Protein AF-A0AA41D7G6-F1 (afdb_monomer_lite)

pLDDT: mean 81.62, std 11.94, range [38.53, 93.62]

Organism: NCBI:txid2725562

Secondary structure (DSSP, 8-state):
--TT-EEEETTT--EEEEEEEEEEEETTEEEEEEEEEETTEEEEEEEEEGGGEEESEEEEEEEEE-TTSEEEEEEEEEETTTTEEEEEEEEEEES-TTS-GGGSHHHHHHHHHHHHHHHHHHHHHSS------TT-

Radius of gyration: 20.08 Å; chains: 1; bounding box: 45×36×48 Å

Foldseek 3Di:
DDFQFWKAQQVPRFIWTFNDWDWDDDPNDTWIKTFTQTPVHNVDGDIDTPVRIDGQKDKDKDWDQDPQRKIWIKIWIARNPVRAIEIDTDDIDGPDPVADRCRDPNNVVVVVVVVVVQVVSCVVPVDRHDYPPVHD

Structure (mmCIF, N/CA/C/O backbone):
data_AF-A0AA41D7G6-F1
#
_entry.id   AF-A0AA41D7G6-F1
#
loop_
_atom_site.group_PDB
_atom_site.id
_atom_site.type_symbol
_atom_site.label_atom_id
_atom_site.label_alt_id
_atom_site.label_comp_id
_atom_site.label_asym_id
_atom_site.label_entity_id
_atom_site.label_seq_id
_atom_site.pdbx_PDB_ins_code
_atom_site.Cartn_x
_atom_site.Cartn_y
_atom_site.Cartn_z
_atom_site.occupancy
_atom_site.B_iso_or_equiv
_atom_site.auth_seq_id
_atom_site.auth_comp_id
_atom_site.auth_asym_id
_atom_site.auth_atom_id
_atom_site.pdbx_PDB_model_num
ATOM 1 N N . MET A 1 1 ? -0.830 -5.233 12.787 1.00 79.75 1 MET A N 1
ATOM 2 C CA . MET A 1 1 ? -1.203 -3.801 12.765 1.00 79.75 1 MET A CA 1
ATOM 3 C C . MET A 1 1 ? -0.690 -3.087 14.014 1.00 79.75 1 MET A C 1
ATOM 5 O O . MET A 1 1 ? -0.561 -3.725 15.062 1.00 79.75 1 MET A O 1
ATOM 9 N N . LYS A 1 2 ? -0.324 -1.804 13.905 1.00 86.56 2 LYS A N 1
ATOM 10 C CA . LYS A 1 2 ? 0.250 -1.005 15.004 1.00 86.56 2 LYS A CA 1
ATOM 11 C C . LYS A 1 2 ? -0.789 -0.005 15.530 1.00 86.56 2 LYS A C 1
ATOM 13 O O . LYS A 1 2 ? -1.771 0.293 14.859 1.00 86.56 2 LYS A O 1
ATOM 18 N N . LYS A 1 3 ? -0.581 0.497 16.750 1.00 89.25 3 LYS A N 1
ATOM 19 C CA . LYS A 1 3 ? -1.361 1.626 17.274 1.00 89.25 3 LYS A CA 1
ATOM 20 C C . LYS A 1 3 ? -1.118 2.849 16.385 1.00 89.25 3 LYS A C 1
ATOM 22 O O . LYS A 1 3 ? 0.019 3.083 15.988 1.00 89.25 3 LYS A O 1
ATOM 27 N N . GLY A 1 4 ? -2.173 3.595 16.078 1.00 88.44 4 GLY A N 1
ATOM 28 C CA . GLY A 1 4 ? -2.144 4.738 15.166 1.00 88.44 4 GLY A CA 1
ATOM 29 C C . GLY A 1 4 ? -2.340 4.383 13.689 1.00 88.44 4 GLY A C 1
ATOM 30 O O . GLY A 1 4 ? -2.533 5.288 12.887 1.00 88.44 4 GLY A O 1
ATOM 31 N N . THR A 1 5 ? -2.339 3.098 13.315 1.00 90.31 5 THR A N 1
ATOM 32 C CA . THR A 1 5 ? -2.627 2.681 11.934 1.00 90.31 5 THR A CA 1
ATOM 33 C C . THR A 1 5 ? -4.093 2.957 11.585 1.00 90.31 5 THR A C 1
ATOM 35 O O . THR A 1 5 ? -4.990 2.621 12.370 1.00 90.31 5 THR A O 1
ATOM 38 N N . ARG A 1 6 ? -4.317 3.553 10.407 1.00 91.94 6 ARG A N 1
ATOM 39 C CA . ARG A 1 6 ? -5.635 3.687 9.777 1.00 91.94 6 ARG A CA 1
ATOM 40 C C . ARG A 1 6 ? -6.076 2.331 9.250 1.00 91.94 6 ARG A C 1
ATOM 42 O O . ARG A 1 6 ? -5.307 1.621 8.613 1.00 91.94 6 ARG A O 1
ATOM 49 N N . VAL A 1 7 ? -7.299 1.945 9.572 1.00 91.69 7 VAL A N 1
ATOM 50 C CA . VAL A 1 7 ? -7.841 0.641 9.208 1.00 91.69 7 VAL A CA 1
ATOM 51 C C . VAL A 1 7 ? -9.265 0.769 8.728 1.00 91.69 7 VAL A C 1
ATOM 53 O O . VAL A 1 7 ? -10.025 1.627 9.176 1.00 91.69 7 VAL A O 1
ATOM 56 N N . ARG A 1 8 ? -9.628 -0.149 7.846 1.00 91.75 8 ARG A N 1
ATOM 57 C CA . ARG A 1 8 ? -10.978 -0.337 7.354 1.00 91.75 8 ARG A CA 1
ATOM 58 C C . ARG A 1 8 ? -11.552 -1.625 7.922 1.00 91.75 8 ARG A C 1
ATOM 60 O O . ARG A 1 8 ? -10.925 -2.682 7.861 1.00 91.75 8 ARG A O 1
ATOM 67 N N . VAL A 1 9 ? -12.758 -1.534 8.464 1.00 91.06 9 VAL A N 1
ATOM 68 C CA . VAL A 1 9 ? -13.534 -2.686 8.919 1.00 91.06 9 VAL A CA 1
ATOM 69 C C . VAL A 1 9 ? -14.129 -3.370 7.695 1.00 91.06 9 VAL A C 1
ATOM 71 O O . VAL A 1 9 ? -14.943 -2.776 6.993 1.00 91.06 9 VAL A O 1
ATOM 74 N N . LEU A 1 10 ? -13.764 -4.628 7.442 1.00 89.38 10 LEU A N 1
ATOM 75 C CA . LEU A 1 10 ? -14.181 -5.352 6.233 1.00 89.38 10 LEU A CA 1
ATOM 76 C C . LEU A 1 10 ? -15.705 -5.477 6.111 1.00 89.38 10 LEU A C 1
ATOM 78 O O . LEU A 1 10 ? -16.262 -5.325 5.030 1.00 89.38 10 LEU A O 1
ATOM 82 N N . ARG A 1 11 ? -16.388 -5.728 7.233 1.00 88.56 11 ARG A N 1
ATOM 83 C CA . ARG A 1 11 ? -17.837 -5.972 7.254 1.00 88.56 11 ARG A CA 1
ATOM 84 C C . ARG A 1 11 ? -18.668 -4.720 6.965 1.00 88.56 11 ARG A C 1
ATOM 86 O O . ARG A 1 11 ? -19.719 -4.828 6.346 1.00 88.56 11 ARG A O 1
ATOM 93 N N . THR A 1 12 ? -18.248 -3.561 7.471 1.00 88.38 12 THR A N 1
ATOM 94 C CA . THR A 1 12 ? -19.035 -2.314 7.400 1.00 88.38 12 THR A CA 1
ATOM 95 C C . THR A 1 12 ? -18.443 -1.288 6.440 1.00 88.38 12 THR A C 1
ATOM 97 O O . THR A 1 12 ? -19.074 -0.268 6.176 1.00 88.38 12 THR A O 1
ATOM 100 N N . ASN A 1 13 ? -17.243 -1.549 5.912 1.00 86.56 13 ASN A N 1
ATOM 101 C CA . ASN A 1 13 ? -16.441 -0.618 5.119 1.00 86.56 13 ASN A CA 1
ATOM 102 C C . ASN A 1 13 ? -16.132 0.709 5.847 1.00 86.56 13 ASN A C 1
ATOM 104 O O . ASN A 1 13 ? -15.732 1.692 5.226 1.00 86.56 13 ASN A O 1
ATOM 108 N N . GLU A 1 14 ? -16.328 0.758 7.166 1.00 89.50 14 GLU A N 1
ATOM 109 C CA . GLU A 1 14 ? -16.050 1.940 7.974 1.00 89.50 14 GLU A CA 1
ATOM 110 C C . GLU A 1 14 ? -14.560 2.069 8.238 1.00 89.50 14 GLU A C 1
ATOM 112 O O . GLU A 1 14 ? -13.848 1.074 8.387 1.00 89.50 14 GLU A O 1
ATOM 117 N N . ILE A 1 15 ? -14.102 3.313 8.319 1.00 91.56 15 ILE A N 1
ATOM 118 C CA . ILE A 1 15 ? -12.702 3.631 8.545 1.00 91.56 15 ILE A CA 1
ATOM 119 C C . ILE A 1 15 ? -12.539 4.128 9.978 1.00 91.56 15 ILE A C 1
ATOM 121 O O . ILE A 1 15 ? -13.422 4.770 10.559 1.00 91.56 15 ILE A O 1
ATOM 125 N N . GLY A 1 16 ? -11.416 3.763 10.574 1.00 91.81 16 GLY A N 1
ATOM 126 C CA . GLY A 1 16 ? -11.041 4.202 11.898 1.00 91.81 16 GLY A CA 1
ATOM 127 C C . GLY A 1 16 ? -9.552 4.063 12.136 1.00 91.81 16 GLY A C 1
ATOM 128 O O . GLY A 1 16 ? -8.776 3.675 11.265 1.00 91.81 16 GLY A O 1
ATOM 129 N N . THR A 1 17 ? -9.152 4.371 13.359 1.00 93.19 17 THR A N 1
ATOM 130 C CA . THR A 1 17 ? -7.751 4.327 13.776 1.00 93.19 17 THR A CA 1
ATOM 131 C C . THR A 1 17 ? -7.597 3.370 14.946 1.00 93.19 17 THR A C 1
ATOM 133 O O . THR A 1 17 ? -8.367 3.422 15.912 1.00 93.19 17 THR A O 1
ATOM 136 N N . ILE A 1 18 ? -6.586 2.500 14.893 1.00 93.06 18 ILE A N 1
ATOM 137 C CA . ILE A 1 18 ? -6.285 1.597 16.008 1.00 93.06 18 ILE A CA 1
ATOM 138 C C . ILE A 1 18 ? -5.788 2.420 17.195 1.00 93.06 18 ILE A C 1
ATOM 140 O O . ILE A 1 18 ? -4.692 2.982 17.174 1.00 93.06 18 ILE A O 1
ATOM 144 N N . ALA A 1 19 ? -6.578 2.453 18.262 1.00 92.38 19 ALA A N 1
ATOM 145 C CA . ALA A 1 19 ? -6.226 3.116 19.508 1.00 92.38 19 ALA A CA 1
ATOM 146 C C . ALA A 1 19 ? -5.422 2.205 20.440 1.00 92.38 19 ALA A C 1
ATOM 148 O O . ALA A 1 19 ? -4.580 2.696 21.194 1.00 92.38 19 ALA A O 1
ATOM 149 N N . ASP A 1 20 ? -5.689 0.898 20.412 1.00 91.81 20 ASP A N 1
ATOM 150 C CA . ASP A 1 20 ? -4.994 -0.081 21.246 1.00 91.81 20 ASP A CA 1
ATOM 151 C C . ASP A 1 20 ? -5.090 -1.505 20.678 1.00 91.81 20 ASP A C 1
ATOM 153 O O . ASP A 1 20 ? -5.920 -1.778 19.807 1.00 91.81 20 ASP A O 1
ATOM 157 N N . LYS A 1 21 ? -4.257 -2.422 21.178 1.00 91.75 21 LYS A N 1
ATOM 158 C CA . LYS A 1 21 ? -4.337 -3.852 20.862 1.00 91.75 21 LYS A CA 1
ATOM 159 C C . LYS A 1 21 ? -4.122 -4.710 22.105 1.00 91.75 21 LYS A C 1
ATOM 161 O O . LYS A 1 21 ? -3.256 -4.424 22.923 1.00 91.75 21 LYS A O 1
ATOM 166 N N . GLN A 1 22 ? -4.861 -5.805 22.197 1.00 90.50 22 GLN A N 1
ATO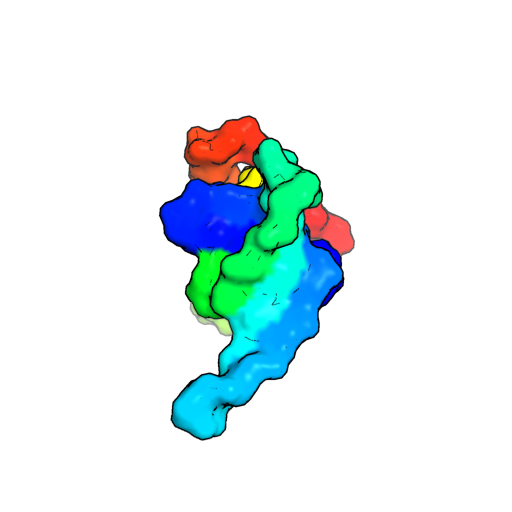M 167 C CA . GLN A 1 22 ? -4.722 -6.807 23.244 1.00 90.50 22 GLN A CA 1
ATOM 168 C C . GLN A 1 22 ? -4.547 -8.192 22.630 1.00 90.50 22 GLN A C 1
ATOM 170 O O . GLN A 1 22 ? -5.115 -8.507 21.582 1.00 90.50 22 GLN A O 1
ATOM 175 N N . PHE A 1 23 ? -3.746 -9.018 23.295 1.00 88.88 23 PHE A N 1
ATOM 176 C CA . PHE A 1 23 ? -3.594 -10.426 22.956 1.00 88.88 23 PHE A CA 1
ATOM 177 C C . PHE A 1 23 ? -4.504 -11.239 23.860 1.00 88.88 23 PHE A C 1
ATOM 179 O O . PHE A 1 23 ? -4.437 -11.118 25.081 1.00 88.88 23 PHE A O 1
ATOM 186 N N . ILE A 1 24 ? -5.342 -12.074 23.260 1.00 85.62 24 ILE A N 1
ATOM 187 C CA . ILE A 1 24 ? -6.259 -12.943 23.988 1.00 85.62 24 ILE A CA 1
ATOM 188 C C . ILE A 1 24 ? -5.941 -14.375 23.591 1.00 85.62 24 ILE A C 1
ATOM 190 O O . ILE A 1 24 ? -5.873 -14.697 22.406 1.00 85.62 24 ILE A O 1
ATOM 194 N N . ARG A 1 25 ? -5.757 -15.251 24.579 1.00 83.56 25 ARG A N 1
ATOM 195 C CA . ARG A 1 25 ? -5.687 -16.693 24.339 1.00 83.56 25 ARG A CA 1
ATOM 196 C C . ARG A 1 25 ? -7.094 -17.268 24.396 1.00 83.56 25 ARG A C 1
ATOM 198 O O . ARG A 1 25 ? -7.754 -17.168 25.426 1.00 83.56 25 ARG A O 1
ATOM 205 N N . LYS A 1 26 ? -7.555 -17.870 23.301 1.00 78.75 26 LYS A N 1
ATOM 206 C CA . LYS A 1 26 ? -8.852 -18.555 23.232 1.00 78.75 26 LYS A CA 1
ATOM 207 C C . LYS A 1 26 ? -8.667 -19.882 22.504 1.00 78.75 26 LYS A C 1
ATOM 209 O O . LYS A 1 26 ? -8.265 -19.888 21.349 1.00 78.75 26 LYS A O 1
ATOM 214 N N . GLY A 1 27 ? -8.953 -20.993 23.185 1.00 76.00 27 GLY A N 1
ATOM 215 C CA . GLY A 1 27 ? -8.841 -22.336 22.600 1.00 76.00 27 GLY A CA 1
ATOM 216 C C . GLY A 1 27 ? -7.408 -22.761 22.257 1.00 76.00 27 GLY A C 1
ATOM 217 O O . GLY A 1 27 ? -7.205 -23.441 21.265 1.00 76.00 27 GLY A O 1
ATOM 218 N N . GLY A 1 28 ? -6.408 -22.317 23.026 1.00 84.94 28 GLY A N 1
ATOM 219 C CA . GLY A 1 28 ? -4.989 -22.604 22.756 1.00 84.94 28 GLY A CA 1
ATOM 220 C C . GLY A 1 28 ? -4.340 -21.680 21.718 1.00 84.94 28 GLY A C 1
ATOM 221 O O . GLY A 1 28 ? -3.120 -21.536 21.714 1.00 84.94 28 GLY A O 1
ATOM 222 N N . GLU A 1 29 ? -5.133 -20.967 20.918 1.00 83.69 29 GLU A N 1
ATOM 223 C CA . GLU A 1 29 ? -4.642 -19.989 19.949 1.00 83.69 29 GLU A CA 1
ATOM 224 C C . GLU A 1 29 ? -4.582 -18.577 20.538 1.00 83.69 29 GLU A C 1
ATOM 226 O O . GLU A 1 29 ? -5.464 -18.136 21.283 1.00 83.69 29 GLU A O 1
ATOM 231 N N . THR A 1 30 ? -3.531 -17.838 20.181 1.00 85.50 30 THR A N 1
ATOM 232 C CA . THR A 1 30 ? -3.408 -16.416 20.519 1.00 85.50 30 THR A CA 1
ATOM 233 C C . THR A 1 30 ? -4.029 -15.587 19.401 1.00 85.50 30 THR A C 1
ATOM 235 O O . THR A 1 30 ? -3.516 -15.570 18.285 1.00 85.50 30 THR A O 1
ATOM 238 N N . LYS A 1 31 ? -5.115 -14.874 19.703 1.00 86.75 31 LYS A N 1
ATOM 239 C CA . LYS A 1 31 ? -5.768 -13.932 18.787 1.00 86.75 31 LYS A CA 1
ATOM 240 C C . LYS A 1 31 ? -5.442 -12.492 19.166 1.00 86.75 31 LYS A C 1
ATOM 242 O O . LYS A 1 31 ? -5.226 -12.171 20.335 1.00 86.75 31 LYS A O 1
ATOM 247 N N . ILE A 1 32 ? -5.417 -11.624 18.158 1.00 89.44 32 ILE A N 1
ATOM 248 C CA . ILE A 1 32 ? -5.187 -10.188 18.327 1.00 89.44 32 ILE A CA 1
ATOM 249 C C . ILE A 1 32 ? -6.534 -9.476 18.254 1.00 89.44 32 ILE A C 1
ATOM 251 O O . ILE A 1 32 ? -7.261 -9.607 17.267 1.00 89.44 32 ILE A O 1
ATOM 255 N N . TYR A 1 33 ? -6.841 -8.721 19.303 1.00 91.25 33 TYR A N 1
ATOM 256 C CA . TYR A 1 33 ? -8.013 -7.865 19.400 1.00 91.25 33 TYR A CA 1
ATOM 257 C C . TYR A 1 33 ? -7.576 -6.408 19.329 1.00 91.25 33 TYR A C 1
ATOM 259 O O . TYR A 1 33 ? -6.700 -5.977 20.078 1.00 91.25 33 TYR A O 1
ATOM 267 N N . CYS A 1 34 ? -8.156 -5.649 18.410 1.00 91.75 34 CYS A N 1
ATOM 268 C CA . CYS A 1 34 ? -7.812 -4.259 18.167 1.00 91.75 34 CYS A CA 1
ATOM 269 C C . CYS A 1 34 ? -8.976 -3.365 18.580 1.00 91.75 34 CYS A C 1
ATOM 271 O O . CYS A 1 34 ? -10.100 -3.540 18.109 1.00 91.75 34 CYS A O 1
ATOM 273 N N . ARG A 1 35 ? -8.692 -2.374 19.428 1.00 92.94 35 ARG A N 1
ATOM 274 C CA . ARG A 1 35 ? -9.626 -1.287 19.709 1.00 92.94 35 ARG A CA 1
ATOM 275 C C . ARG A 1 35 ? -9.504 -0.255 18.604 1.00 92.94 35 ARG A C 1
ATOM 277 O O . ARG A 1 35 ? -8.446 0.360 18.453 1.00 92.94 35 ARG A O 1
ATOM 284 N N . VAL A 1 36 ? -10.581 -0.055 17.860 1.00 92.25 36 VAL A N 1
ATOM 285 C CA . VAL A 1 36 ? -10.649 0.877 16.737 1.00 92.25 36 VAL A CA 1
ATOM 286 C C . VAL A 1 36 ? -11.587 2.018 17.102 1.00 92.25 36 VAL A C 1
ATOM 288 O O . VAL A 1 36 ? -12.737 1.798 17.477 1.00 92.25 36 VAL A O 1
ATOM 291 N N . LYS A 1 37 ? -11.092 3.249 16.972 1.00 93.62 37 LYS A N 1
ATOM 292 C CA . LYS A 1 37 ? -11.926 4.451 17.014 1.00 93.62 37 LYS A CA 1
ATOM 293 C C . LYS A 1 37 ? -12.409 4.730 15.601 1.00 93.62 37 LYS A C 1
ATOM 295 O O . LYS A 1 37 ? -11.596 5.101 14.758 1.00 93.62 37 LYS A O 1
ATOM 300 N N . LEU A 1 38 ? -13.691 4.491 15.345 1.00 92.50 38 LEU A N 1
ATOM 301 C CA . LEU A 1 38 ? -14.311 4.742 14.045 1.00 92.50 38 LEU A CA 1
ATOM 302 C C . LEU A 1 38 ? -14.526 6.241 13.846 1.00 92.50 38 LEU A C 1
ATOM 304 O O . LEU A 1 38 ? -14.941 6.928 14.778 1.00 92.50 38 LEU A O 1
ATOM 308 N N . ASP A 1 39 ? -14.321 6.738 12.629 1.00 90.19 39 ASP A N 1
ATOM 309 C CA . ASP A 1 39 ? -14.429 8.177 12.349 1.00 90.19 39 ASP A CA 1
ATOM 310 C C . ASP A 1 39 ? -15.857 8.696 12.522 1.00 90.19 39 ASP A C 1
ATOM 312 O O . ASP A 1 39 ? -16.074 9.792 13.033 1.00 90.19 39 ASP A O 1
ATOM 316 N N . LYS A 1 40 ? -16.847 7.879 12.139 1.00 88.31 40 LYS A N 1
ATOM 317 C CA . LYS A 1 40 ? -18.269 8.219 12.274 1.00 88.31 40 LYS A CA 1
ATOM 318 C C . LYS A 1 40 ? -18.727 8.290 13.728 1.00 88.31 40 LYS A C 1
ATOM 320 O O . LYS A 1 40 ? -19.662 9.024 14.029 1.00 88.31 40 LYS A O 1
ATOM 325 N N . ASN A 1 41 ? -18.105 7.519 14.621 1.00 86.56 41 ASN A N 1
ATOM 326 C CA . ASN A 1 41 ? -18.479 7.501 16.030 1.00 86.56 41 ASN A CA 1
ATOM 327 C C . ASN A 1 41 ? -17.251 7.323 16.941 1.00 86.56 41 ASN A C 1
ATOM 329 O O . ASN A 1 41 ? -17.049 6.263 17.536 1.00 86.56 41 ASN A O 1
ATOM 333 N N . PRO A 1 42 ? -16.420 8.370 17.086 1.00 82.56 42 PRO A N 1
ATOM 334 C CA . PRO A 1 42 ? -15.120 8.267 17.749 1.00 82.56 42 PRO A CA 1
ATOM 335 C C . PRO A 1 42 ? -15.225 8.096 19.269 1.00 82.56 42 PRO A C 1
ATOM 337 O O . PRO A 1 42 ? -14.233 7.773 19.924 1.00 82.56 42 PRO A O 1
ATOM 340 N N . LYS A 1 43 ? -16.417 8.331 19.836 1.00 81.38 43 LYS A N 1
ATOM 341 C CA . LYS A 1 43 ? -16.720 8.143 21.261 1.00 81.38 43 LYS A CA 1
ATOM 342 C C . LYS A 1 43 ? -17.029 6.683 21.608 1.00 81.38 43 LYS A C 1
ATOM 344 O O . LYS A 1 43 ? -17.018 6.336 22.784 1.00 81.38 43 LYS A O 1
ATOM 349 N N . GLN A 1 44 ? -17.316 5.846 20.611 1.00 80.50 44 GLN A N 1
ATOM 350 C CA . GLN A 1 44 ? -17.642 4.443 20.818 1.00 80.50 44 GLN A CA 1
ATOM 351 C C . GLN A 1 44 ? -16.377 3.588 20.727 1.00 80.50 44 GLN A C 1
ATOM 353 O O . 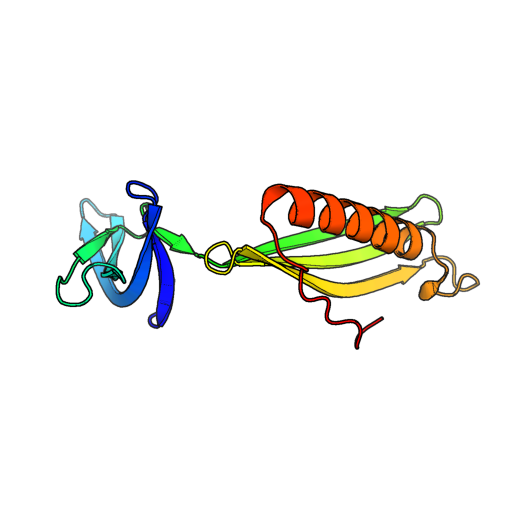GLN A 1 44 ? -15.776 3.440 19.662 1.00 80.50 44 GLN A O 1
ATOM 358 N N . ASP A 1 45 ? -15.996 2.987 21.851 1.00 76.50 45 ASP A N 1
ATOM 359 C CA . ASP A 1 45 ? -14.909 2.015 21.891 1.00 76.50 45 ASP A CA 1
ATOM 360 C C . ASP A 1 45 ? -15.370 0.712 21.229 1.00 76.50 45 ASP A C 1
ATOM 362 O O . ASP A 1 45 ? -16.072 -0.104 21.828 1.00 76.50 45 ASP A O 1
ATOM 366 N N . THR A 1 46 ? -14.977 0.524 19.969 1.00 88.56 46 THR A N 1
ATOM 367 C CA . THR A 1 46 ? -15.346 -0.662 19.193 1.00 88.56 46 THR A CA 1
ATOM 368 C C . THR A 1 46 ? -14.149 -1.591 19.067 1.00 88.56 46 THR A C 1
ATOM 370 O O . THR A 1 46 ? -13.048 -1.171 18.705 1.00 88.56 46 THR A O 1
ATOM 373 N N . TRP A 1 47 ? -14.358 -2.865 19.384 1.00 92.19 47 TRP A N 1
ATOM 374 C CA . TRP A 1 47 ? -13.317 -3.882 19.337 1.00 92.19 47 TRP A CA 1
ATOM 375 C C . TRP A 1 47 ? -13.552 -4.838 18.178 1.00 92.19 47 TRP A C 1
ATOM 377 O O . TRP A 1 47 ? -14.661 -5.332 17.984 1.00 92.19 47 TRP A O 1
ATOM 387 N N . TYR A 1 48 ? -12.485 -5.112 17.439 1.00 91.31 48 TYR A N 1
ATOM 388 C CA . TYR A 1 48 ? -12.497 -6.006 16.291 1.00 91.31 48 TYR A CA 1
ATOM 389 C C . TYR A 1 48 ? -11.377 -7.031 16.413 1.00 91.31 48 TYR A C 1
ATOM 391 O O . TYR A 1 48 ? -10.296 -6.736 16.934 1.00 91.31 48 TYR A O 1
ATOM 399 N N . PHE A 1 49 ? -11.615 -8.234 15.897 1.00 91.50 49 PHE A N 1
ATOM 400 C CA . PHE A 1 49 ? -10.514 -9.155 15.639 1.00 91.50 49 PHE A CA 1
ATOM 401 C C . PHE A 1 49 ? -9.648 -8.598 14.504 1.00 91.50 49 PHE A C 1
ATOM 403 O O . PHE A 1 49 ? -10.150 -7.945 13.589 1.00 91.50 49 PHE A O 1
ATOM 410 N N . ALA A 1 50 ? -8.338 -8.837 14.561 1.00 88.81 50 ALA A N 1
ATOM 411 C CA . ALA A 1 50 ? -7.415 -8.326 13.548 1.00 88.81 50 ALA A CA 1
ATOM 412 C C . ALA A 1 50 ? -7.711 -8.843 12.124 1.00 88.81 50 ALA A C 1
ATOM 414 O O . ALA A 1 50 ? -7.365 -8.167 11.165 1.00 88.81 50 ALA A O 1
ATOM 415 N N . ASP A 1 51 ? -8.364 -9.999 11.985 1.00 89.56 51 ASP A N 1
ATOM 416 C CA . ASP A 1 51 ? -8.809 -10.573 10.705 1.00 89.56 51 ASP A CA 1
ATOM 417 C C . ASP A 1 51 ? -10.023 -9.846 10.092 1.00 89.56 51 ASP A C 1
ATOM 419 O O . ASP A 1 51 ? -10.305 -10.000 8.907 1.00 89.56 51 ASP A O 1
ATOM 423 N N . GLN A 1 52 ? -10.726 -9.020 10.871 1.00 90.88 52 GLN A N 1
ATOM 424 C CA . GLN A 1 52 ? -11.841 -8.184 10.412 1.00 90.88 52 GLN A CA 1
ATOM 425 C C . GLN A 1 52 ? -11.386 -6.795 9.951 1.00 90.88 52 GLN A C 1
ATOM 427 O O . GLN A 1 52 ? -12.213 -5.986 9.516 1.00 90.88 52 GLN A O 1
ATOM 432 N N . LEU A 1 53 ? -10.093 -6.504 10.076 1.00 91.44 53 LEU A N 1
ATOM 433 C CA . LEU A 1 53 ? -9.497 -5.216 9.772 1.00 91.44 53 LEU A CA 1
ATOM 434 C C . LEU A 1 53 ? -8.509 -5.367 8.620 1.00 91.44 53 LEU A C 1
ATOM 436 O O . LEU A 1 53 ? -7.675 -6.270 8.615 1.00 91.44 53 LEU A O 1
ATOM 440 N N . ILE A 1 54 ? -8.549 -4.426 7.686 1.00 91.00 54 ILE A N 1
ATOM 441 C CA . ILE A 1 54 ? -7.520 -4.266 6.658 1.00 91.00 54 ILE A CA 1
ATOM 442 C C . ILE A 1 54 ? -6.884 -2.883 6.781 1.00 91.00 54 ILE A C 1
ATOM 444 O O . ILE A 1 54 ? -7.530 -1.936 7.230 1.00 91.00 54 ILE A O 1
ATOM 448 N N . ASP A 1 55 ? -5.599 -2.777 6.450 1.00 90.50 55 ASP A N 1
ATOM 449 C CA . ASP A 1 55 ? -4.928 -1.480 6.365 1.00 90.50 55 ASP A CA 1
ATOM 450 C C . ASP A 1 55 ? -5.580 -0.655 5.246 1.00 90.50 55 ASP A C 1
ATOM 452 O O . ASP A 1 55 ? -6.010 -1.207 4.229 1.00 90.50 55 ASP A O 1
ATOM 456 N N . THR A 1 56 ? -5.697 0.657 5.435 1.00 88.19 56 THR A N 1
ATOM 457 C CA . THR A 1 56 ? -6.172 1.531 4.355 1.00 88.19 56 THR A CA 1
ATOM 458 C C . THR A 1 56 ? -5.106 1.718 3.285 1.00 88.19 56 THR A C 1
ATOM 460 O O . THR A 1 56 ? -5.452 2.027 2.145 1.00 88.19 56 THR A O 1
ATOM 463 N N . ILE A 1 57 ? -3.838 1.493 3.635 1.00 88.25 57 ILE A N 1
ATOM 464 C CA . ILE A 1 57 ? -2.704 1.533 2.722 1.00 88.25 57 ILE A CA 1
ATOM 465 C C . ILE A 1 57 ? -2.419 0.126 2.197 1.00 88.25 57 ILE A C 1
ATOM 467 O O . ILE A 1 57 ? -1.986 -0.762 2.933 1.00 88.25 57 ILE A O 1
ATOM 471 N N . VAL A 1 58 ? -2.609 -0.070 0.896 1.00 85.62 58 VAL A N 1
ATOM 472 C CA . VAL A 1 58 ? -2.240 -1.305 0.198 1.00 85.62 58 VAL A CA 1
ATOM 473 C C . VAL A 1 58 ? -0.942 -1.061 -0.558 1.00 85.62 58 VAL A C 1
ATOM 475 O O . VAL A 1 58 ? -0.883 -0.186 -1.417 1.00 85.62 58 VAL A O 1
ATOM 478 N N . LYS A 1 59 ? 0.102 -1.837 -0.252 1.00 88.75 59 LYS A N 1
ATOM 479 C CA . LYS A 1 59 ? 1.395 -1.781 -0.947 1.00 88.75 59 LYS A CA 1
ATOM 480 C C . LYS A 1 59 ? 1.586 -3.036 -1.795 1.00 88.75 59 LYS A C 1
ATOM 482 O O . LYS A 1 59 ? 1.437 -4.145 -1.287 1.00 88.75 59 LYS A O 1
ATOM 487 N N . ALA A 1 60 ? 1.969 -2.856 -3.052 1.00 86.88 60 ALA A N 1
ATOM 488 C CA . ALA A 1 60 ? 2.399 -3.920 -3.948 1.00 86.88 60 ALA A CA 1
ATOM 489 C C . ALA A 1 60 ? 3.787 -3.600 -4.508 1.00 86.88 60 ALA A C 1
ATOM 491 O O . ALA A 1 60 ? 4.088 -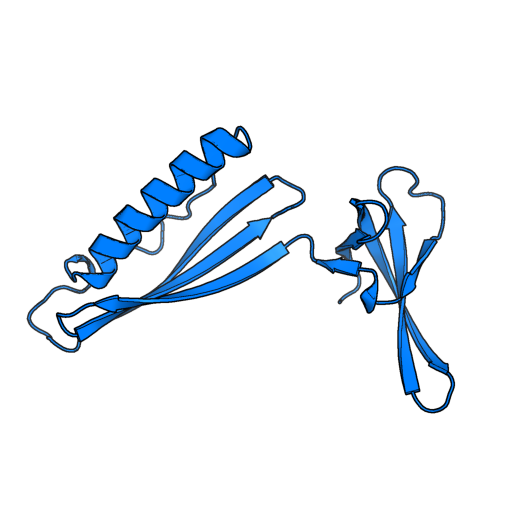2.448 -4.813 1.00 86.88 60 ALA A O 1
ATOM 492 N N . GLU A 1 61 ? 4.627 -4.617 -4.665 1.00 90.75 61 GLU A N 1
ATOM 493 C CA . GLU A 1 61 ? 5.884 -4.500 -5.403 1.00 90.75 61 GLU A CA 1
ATOM 494 C C . GLU A 1 61 ? 5.716 -5.181 -6.757 1.00 90.75 61 GLU A C 1
ATOM 496 O O . GLU A 1 61 ? 5.284 -6.331 -6.840 1.00 90.75 61 GLU A O 1
ATOM 501 N N . VAL A 1 62 ? 6.014 -4.442 -7.822 1.00 88.50 62 VAL A N 1
ATOM 502 C CA . VAL A 1 62 ? 5.834 -4.885 -9.203 1.00 88.50 62 VAL A CA 1
ATOM 503 C C . VAL A 1 62 ? 7.185 -4.856 -9.894 1.00 88.50 62 VAL A C 1
ATOM 505 O O . VAL A 1 62 ? 7.851 -3.821 -9.914 1.00 88.50 62 VAL A O 1
ATOM 508 N N . SER A 1 63 ? 7.574 -5.984 -10.486 1.00 90.94 63 SER A N 1
ATOM 509 C CA . SER A 1 63 ? 8.777 -6.101 -11.309 1.00 90.94 63 SER A CA 1
ATOM 510 C C . SER A 1 63 ? 8.395 -6.436 -12.745 1.00 90.94 63 SER A C 1
ATOM 512 O O . SER A 1 63 ? 7.709 -7.423 -12.998 1.00 90.94 63 SER A O 1
ATOM 514 N N . ILE A 1 64 ? 8.876 -5.629 -13.685 1.00 89.19 64 ILE A N 1
ATOM 515 C CA . ILE A 1 64 ? 8.713 -5.845 -15.122 1.00 89.19 64 ILE A CA 1
ATOM 516 C C . ILE A 1 64 ? 10.062 -6.278 -15.672 1.00 89.19 64 ILE A C 1
ATOM 518 O O . ILE A 1 64 ? 11.027 -5.516 -15.601 1.00 89.19 64 ILE A O 1
ATOM 522 N N . LYS A 1 65 ? 10.116 -7.491 -16.223 1.00 91.19 65 LYS A N 1
ATOM 523 C CA . LYS A 1 65 ? 11.272 -8.010 -16.952 1.00 91.19 65 LYS A CA 1
ATOM 524 C C . LYS A 1 65 ? 10.999 -7.909 -18.448 1.00 91.19 65 LYS A C 1
ATOM 526 O O . LYS A 1 65 ? 10.007 -8.453 -18.928 1.00 91.19 65 LYS A O 1
ATOM 531 N N . ALA A 1 66 ? 11.868 -7.211 -19.162 1.00 88.88 66 ALA A N 1
ATOM 532 C CA . ALA A 1 66 ? 11.779 -7.021 -20.599 1.00 88.88 66 ALA A CA 1
ATOM 533 C C . ALA A 1 66 ? 12.697 -7.996 -21.356 1.00 88.88 66 ALA A C 1
ATOM 535 O O . ALA A 1 66 ? 13.570 -8.652 -20.782 1.00 88.88 66 ALA A O 1
ATOM 536 N N . SER A 1 67 ? 12.461 -8.126 -22.662 1.00 89.06 67 SER A N 1
ATOM 537 C CA . SER A 1 67 ? 13.192 -9.048 -23.542 1.00 89.06 67 SER A CA 1
ATOM 538 C C . SER A 1 67 ? 14.632 -8.619 -23.831 1.00 89.06 67 SER A C 1
ATOM 540 O O . SER A 1 67 ? 15.430 -9.444 -24.255 1.00 89.06 67 SER A O 1
ATOM 542 N N . ASP A 1 68 ? 14.979 -7.354 -23.593 1.00 85.75 68 ASP A N 1
ATOM 543 C CA . ASP A 1 68 ? 16.350 -6.823 -23.643 1.00 85.75 68 ASP A CA 1
ATOM 544 C C . ASP A 1 68 ? 17.159 -7.146 -22.367 1.00 85.75 68 ASP A C 1
ATOM 546 O O . ASP A 1 68 ? 18.212 -6.555 -22.124 1.00 85.75 68 ASP A O 1
ATOM 550 N N . SER A 1 69 ? 16.656 -8.076 -21.547 1.00 86.50 69 SER A N 1
ATOM 551 C CA . SER A 1 69 ? 17.186 -8.446 -20.233 1.00 86.50 69 SER A CA 1
ATOM 552 C C . SER A 1 69 ? 17.203 -7.308 -19.210 1.00 86.50 69 SER A C 1
ATOM 554 O O . SER A 1 69 ? 17.854 -7.427 -18.168 1.00 86.50 69 SER A O 1
ATOM 556 N N . SER A 1 70 ? 16.476 -6.214 -19.444 1.00 89.56 70 SER A N 1
ATOM 557 C CA . SER A 1 70 ? 16.303 -5.188 -18.425 1.00 89.56 70 SER A CA 1
ATOM 558 C C . SER A 1 70 ? 15.162 -5.550 -17.470 1.00 89.56 70 SER A C 1
ATOM 560 O O . SER A 1 70 ? 14.185 -6.213 -17.825 1.00 89.56 70 SER A O 1
ATOM 562 N N . THR A 1 71 ? 15.293 -5.152 -16.208 1.00 91.44 71 THR A N 1
ATOM 563 C CA . THR A 1 71 ? 14.261 -5.325 -15.185 1.00 91.44 71 THR A CA 1
ATOM 564 C C . THR A 1 71 ? 14.066 -4.030 -14.424 1.00 91.44 71 THR A C 1
ATOM 566 O O . THR A 1 71 ? 15.022 -3.474 -13.889 1.00 91.44 71 THR A O 1
ATOM 569 N N . SER A 1 72 ? 12.820 -3.593 -14.292 1.00 89.62 72 SER A N 1
ATOM 570 C CA . SER A 1 72 ? 12.458 -2.417 -13.503 1.00 89.62 72 SER A CA 1
ATOM 571 C C . SER A 1 72 ? 11.475 -2.813 -12.407 1.00 89.62 72 SER A C 1
ATOM 573 O O . SER A 1 72 ? 10.533 -3.561 -12.651 1.00 89.62 72 SER A O 1
ATOM 575 N N . THR A 1 73 ? 11.736 -2.377 -11.175 1.00 89.56 73 THR A N 1
ATOM 576 C CA . THR A 1 73 ? 10.957 -2.710 -9.976 1.00 89.56 73 THR A CA 1
ATOM 577 C C . THR A 1 73 ? 10.456 -1.442 -9.299 1.00 89.56 73 THR A C 1
ATOM 579 O O . THR A 1 73 ? 11.222 -0.496 -9.096 1.00 89.56 73 THR A O 1
ATOM 582 N N . PHE A 1 74 ? 9.182 -1.448 -8.920 1.00 86.12 74 PHE A N 1
ATOM 583 C CA . PHE A 1 74 ? 8.477 -0.295 -8.369 1.00 86.12 74 PHE A CA 1
ATOM 584 C C . PHE A 1 74 ? 7.597 -0.724 -7.203 1.00 86.12 74 PHE A C 1
ATOM 586 O O . PHE A 1 74 ? 7.037 -1.821 -7.201 1.00 86.12 74 PHE A O 1
ATOM 593 N N . SER A 1 75 ? 7.448 0.168 -6.233 1.00 87.94 75 SER A N 1
ATOM 594 C CA . SER A 1 75 ? 6.426 0.072 -5.201 1.00 87.94 75 SER A CA 1
ATOM 595 C C . SER A 1 75 ? 5.205 0.850 -5.661 1.00 87.94 75 SER A C 1
ATOM 597 O O . SER A 1 75 ? 5.309 2.034 -5.966 1.00 87.94 75 SER A O 1
ATOM 599 N N . VAL A 1 76 ? 4.046 0.210 -5.658 1.00 85.44 76 VAL A N 1
ATOM 600 C CA . VAL A 1 76 ? 2.749 0.849 -5.861 1.00 85.44 76 VAL A CA 1
ATOM 601 C C . VAL A 1 76 ? 2.038 0.886 -4.521 1.00 85.44 76 VAL A C 1
ATOM 603 O O . VAL A 1 76 ? 1.850 -0.149 -3.885 1.00 85.44 76 VAL A O 1
ATOM 606 N N . ILE A 1 77 ? 1.661 2.080 -4.082 1.00 86.94 77 ILE A N 1
ATOM 607 C CA . ILE A 1 77 ? 0.934 2.294 -2.836 1.00 86.94 77 ILE A CA 1
ATOM 608 C C . ILE A 1 77 ? -0.424 2.883 -3.186 1.00 86.94 77 ILE A C 1
ATOM 610 O O . ILE A 1 77 ? -0.499 3.962 -3.768 1.00 86.94 77 ILE A O 1
ATOM 614 N N . PHE A 1 78 ? -1.488 2.184 -2.811 1.00 82.38 78 PHE A N 1
ATOM 615 C CA . PHE A 1 78 ? -2.854 2.668 -2.922 1.00 82.38 78 PHE A CA 1
ATOM 616 C C . PHE A 1 78 ? -3.400 2.996 -1.535 1.00 82.38 78 PHE A C 1
ATOM 618 O O . PHE A 1 78 ? -3.586 2.106 -0.702 1.00 82.38 78 PHE A O 1
ATOM 625 N N . ASP A 1 79 ? -3.655 4.278 -1.294 1.00 84.94 79 ASP A N 1
ATOM 626 C CA . ASP A 1 79 ? -4.404 4.737 -0.137 1.00 84.94 79 ASP A CA 1
ATOM 627 C C . ASP A 1 79 ? -5.892 4.674 -0.461 1.00 84.94 79 ASP A C 1
ATOM 629 O O . ASP A 1 79 ? -6.464 5.514 -1.159 1.00 84.94 79 ASP A O 1
ATOM 633 N N . THR A 1 80 ? -6.532 3.641 0.063 1.00 77.44 80 THR A N 1
ATOM 634 C CA . THR A 1 80 ? -7.951 3.400 -0.159 1.00 77.44 80 THR A CA 1
ATOM 635 C C . THR A 1 80 ? -8.855 4.393 0.577 1.00 77.44 80 THR A C 1
ATOM 637 O O . THR A 1 80 ? -10.044 4.450 0.255 1.00 77.44 80 THR A O 1
ATOM 640 N N . ASP A 1 81 ? -8.344 5.120 1.576 1.00 82.25 81 ASP A N 1
ATOM 641 C CA . ASP A 1 81 ? -9.076 6.133 2.348 1.00 82.25 81 ASP A CA 1
ATOM 642 C C . ASP A 1 81 ? -9.126 7.439 1.551 1.00 82.25 81 ASP A C 1
ATOM 644 O O . ASP A 1 81 ? -10.197 7.913 1.170 1.00 82.25 81 ASP A O 1
ATOM 648 N N . ASN A 1 82 ? -7.950 7.931 1.159 1.00 80.00 82 ASN A N 1
ATOM 649 C CA . ASN A 1 82 ? -7.810 9.149 0.358 1.00 80.00 82 ASN A CA 1
ATOM 650 C C . ASN A 1 82 ? -8.057 8.935 -1.143 1.00 80.00 82 ASN A C 1
ATOM 652 O O . ASN A 1 82 ? -8.017 9.894 -1.913 1.00 80.00 82 ASN A O 1
ATOM 656 N N . LYS A 1 83 ? -8.287 7.684 -1.568 1.00 75.12 83 LYS A N 1
ATOM 657 C CA . LYS A 1 83 ? -8.415 7.268 -2.975 1.00 75.12 83 LYS A CA 1
ATOM 658 C C . LYS A 1 83 ? -7.247 7.755 -3.834 1.00 75.12 83 LYS A C 1
ATOM 660 O O . LYS A 1 83 ? -7.425 8.114 -4.995 1.00 75.12 83 LYS A O 1
ATOM 665 N N . ASN A 1 84 ? -6.051 7.774 -3.254 1.00 77.38 84 ASN A N 1
ATOM 666 C CA . ASN A 1 84 ? -4.842 8.170 -3.957 1.00 77.38 84 ASN A CA 1
ATOM 667 C C . ASN A 1 84 ? -4.016 6.926 -4.284 1.00 77.38 84 ASN A C 1
ATOM 669 O O . ASN A 1 84 ? -4.000 5.949 -3.538 1.00 77.38 84 ASN A O 1
ATOM 673 N N . ILE A 1 85 ? -3.335 6.958 -5.422 1.00 76.75 85 ILE A N 1
ATOM 674 C CA . ILE A 1 85 ? -2.292 5.992 -5.738 1.00 76.75 85 ILE A CA 1
ATOM 675 C C . ILE A 1 85 ? -0.985 6.757 -5.886 1.00 76.75 85 ILE A C 1
ATOM 677 O O . ILE A 1 85 ? -0.954 7.865 -6.420 1.00 76.75 85 ILE A O 1
ATOM 681 N N . SER A 1 86 ? 0.091 6.162 -5.404 1.00 78.94 86 SER A N 1
ATOM 682 C CA . SER A 1 86 ? 1.447 6.640 -5.612 1.00 78.94 86 SER A CA 1
ATOM 683 C C . SER A 1 86 ? 2.309 5.485 -6.092 1.00 78.94 86 SER A C 1
ATOM 685 O O . SER A 1 86 ? 2.041 4.312 -5.817 1.00 78.94 86 SER A O 1
ATOM 687 N N . MET A 1 87 ? 3.338 5.825 -6.855 1.00 79.56 87 MET A N 1
ATOM 688 C CA . MET A 1 87 ? 4.340 4.877 -7.305 1.00 79.56 87 MET A CA 1
ATOM 689 C C . MET A 1 87 ? 5.710 5.430 -6.962 1.00 79.56 87 MET A C 1
ATOM 691 O O . MET A 1 87 ? 5.989 6.607 -7.180 1.00 79.56 87 MET A O 1
ATOM 695 N N . GLU A 1 88 ? 6.557 4.556 -6.443 1.00 82.94 88 GLU A N 1
ATOM 696 C CA . GLU A 1 88 ? 7.950 4.841 -6.156 1.00 82.94 88 GLU A CA 1
ATOM 697 C C . GLU A 1 88 ? 8.821 3.875 -6.953 1.00 82.94 88 GLU A C 1
ATOM 699 O O . GLU A 1 88 ? 8.649 2.653 -6.890 1.00 82.94 88 GLU A O 1
ATOM 704 N N . HIS A 1 89 ? 9.764 4.424 -7.714 1.00 82.50 89 HIS A N 1
ATOM 705 C CA . HIS A 1 89 ? 10.807 3.625 -8.339 1.00 82.50 89 HIS A CA 1
ATOM 706 C C . HIS A 1 89 ? 11.740 3.070 -7.266 1.00 82.50 89 HIS A C 1
ATOM 708 O O . HIS A 1 89 ? 12.260 3.813 -6.436 1.00 82.50 89 HIS A O 1
ATOM 714 N N . ILE A 1 90 ? 11.924 1.748 -7.269 1.00 85.94 90 ILE A N 1
ATOM 715 C CA . ILE A 1 90 ? 12.847 1.080 -6.347 1.00 85.94 90 ILE A CA 1
ATOM 716 C C . ILE A 1 90 ? 14.194 0.893 -7.036 1.00 85.94 90 ILE A C 1
ATOM 718 O O . ILE A 1 90 ? 15.234 1.238 -6.479 1.00 85.94 90 ILE A O 1
ATOM 722 N N . ARG A 1 91 ? 14.186 0.276 -8.223 1.00 85.44 91 ARG A N 1
ATOM 723 C CA . ARG A 1 91 ? 15.407 -0.003 -8.985 1.00 85.44 91 ARG A CA 1
ATOM 724 C C . ARG A 1 91 ? 15.110 -0.346 -10.433 1.00 85.44 91 ARG A C 1
ATOM 726 O O . ARG A 1 91 ? 14.094 -0.969 -10.734 1.00 85.44 91 ARG A O 1
ATOM 733 N N . SER A 1 92 ? 16.061 -0.038 -11.304 1.00 84.88 92 SER A N 1
ATOM 734 C CA . SER A 1 92 ? 16.124 -0.558 -12.667 1.00 84.88 92 SER A CA 1
ATOM 735 C C . SER A 1 92 ? 17.509 -1.152 -12.905 1.00 84.88 92 SER A C 1
ATOM 737 O O . SER A 1 92 ? 18.516 -0.572 -12.506 1.00 84.88 92 SER A O 1
ATOM 739 N N . ILE A 1 93 ? 17.552 -2.329 -13.516 1.00 85.94 93 ILE A N 1
ATOM 740 C CA . ILE A 1 93 ? 18.767 -3.094 -13.791 1.00 85.94 93 ILE A CA 1
ATOM 741 C C . ILE A 1 93 ? 18.765 -3.426 -15.280 1.00 85.94 93 ILE A C 1
ATOM 743 O O . ILE A 1 93 ? 17.757 -3.897 -15.798 1.00 85.94 93 ILE A O 1
ATOM 747 N N . SER A 1 94 ? 19.890 -3.204 -15.956 1.00 82.69 94 SER A N 1
ATOM 748 C CA . SER A 1 94 ? 20.131 -3.681 -17.318 1.00 82.69 94 SER A CA 1
ATOM 749 C C . SER A 1 94 ? 21.338 -4.611 -17.304 1.00 82.69 94 SER A C 1
ATOM 751 O O . SER A 1 94 ? 22.413 -4.222 -16.845 1.00 82.69 94 SER A O 1
ATOM 753 N N . GLU A 1 95 ? 21.174 -5.836 -17.801 1.00 81.19 95 GLU A N 1
ATOM 754 C CA . GLU A 1 95 ? 22.303 -6.753 -18.015 1.00 81.19 95 GLU A CA 1
ATOM 755 C C . GLU A 1 95 ? 23.186 -6.283 -19.187 1.00 81.19 95 GLU A C 1
ATOM 757 O O . GLU A 1 95 ? 24.394 -6.529 -19.209 1.00 81.19 95 GLU A O 1
ATOM 762 N N . ASN A 1 96 ? 22.610 -5.530 -20.130 1.00 77.06 96 ASN A N 1
ATOM 763 C CA . ASN A 1 96 ? 23.337 -4.912 -21.227 1.00 77.06 96 ASN A CA 1
ATOM 764 C C . ASN A 1 96 ? 23.854 -3.523 -20.820 1.00 77.06 96 ASN A C 1
ATOM 766 O O . ASN A 1 96 ? 23.115 -2.536 -20.827 1.00 77.06 96 ASN A O 1
ATOM 770 N N . LYS A 1 97 ? 25.153 -3.444 -20.510 1.00 74.69 97 LYS A N 1
ATOM 771 C CA . LYS A 1 97 ? 25.828 -2.208 -20.070 1.00 74.69 97 LYS A CA 1
ATOM 772 C C . LYS A 1 97 ? 25.855 -1.092 -21.122 1.00 74.69 97 LYS A C 1
ATOM 774 O O . LYS A 1 97 ? 26.137 0.047 -20.769 1.00 74.69 97 LYS A O 1
ATOM 779 N N . ASN A 1 98 ? 25.567 -1.402 -22.388 1.00 78.69 98 ASN A N 1
ATOM 780 C CA . ASN A 1 98 ? 25.535 -0.411 -23.466 1.00 78.69 98 ASN A CA 1
ATOM 781 C C . ASN A 1 98 ? 24.191 0.328 -23.561 1.00 78.69 98 ASN A C 1
ATOM 783 O O . ASN A 1 98 ? 24.084 1.291 -24.316 1.00 78.69 98 ASN A O 1
ATOM 787 N N . ILE A 1 99 ? 23.166 -0.116 -22.825 1.00 71.25 99 ILE A N 1
ATOM 788 C CA . ILE A 1 99 ? 21.850 0.523 -22.793 1.00 71.25 99 ILE A CA 1
ATOM 789 C C . ILE A 1 99 ? 21.750 1.342 -21.503 1.00 71.25 99 ILE A C 1
ATOM 791 O O . ILE A 1 99 ? 21.766 0.757 -20.417 1.00 71.25 99 ILE A O 1
ATOM 795 N N . PRO A 1 100 ? 21.628 2.679 -21.591 1.00 76.00 100 PRO A N 1
ATOM 796 C CA . PRO A 1 100 ? 21.318 3.505 -20.432 1.00 76.00 100 PRO A CA 1
ATOM 797 C C . PRO A 1 100 ? 20.028 3.030 -19.756 1.00 76.00 100 PRO A C 1
ATOM 799 O O . PRO A 1 100 ? 19.039 2.726 -20.423 1.00 76.00 100 PRO A O 1
ATOM 802 N N . THR A 1 101 ? 20.028 2.945 -18.429 1.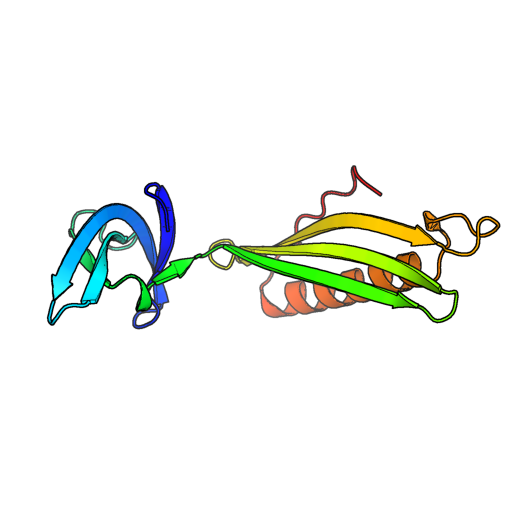00 71.62 101 THR A N 1
ATOM 803 C CA . THR A 1 101 ? 18.928 2.358 -17.650 1.00 71.62 101 THR A CA 1
ATOM 804 C C . THR A 1 101 ? 17.592 3.089 -17.850 1.00 71.62 101 THR A C 1
ATOM 806 O O . THR A 1 101 ? 16.536 2.452 -17.901 1.00 71.62 101 THR A O 1
ATOM 809 N N . ASP A 1 102 ? 17.636 4.409 -18.026 1.00 72.06 102 ASP A N 1
ATOM 810 C CA . ASP A 1 102 ? 16.510 5.292 -18.367 1.00 72.06 102 ASP A CA 1
ATOM 811 C C . ASP A 1 102 ? 15.954 5.034 -19.780 1.00 72.06 102 ASP A C 1
ATOM 813 O O . ASP A 1 102 ? 14.793 5.324 -20.064 1.00 72.06 102 ASP A O 1
ATOM 817 N N . LYS A 1 103 ? 16.757 4.422 -20.658 1.00 77.62 103 LYS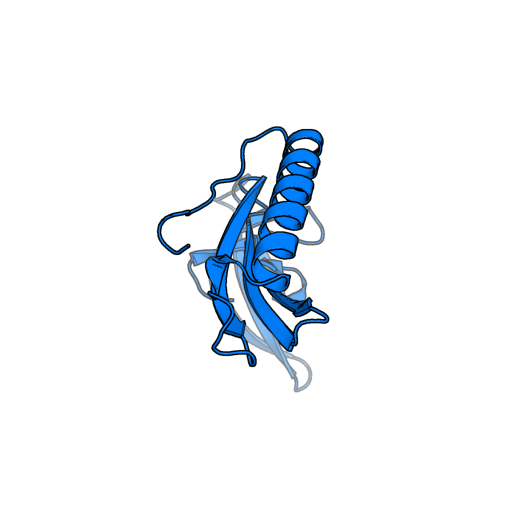 A N 1
ATOM 818 C CA . LYS A 1 103 ? 16.388 4.047 -22.031 1.00 77.62 103 LYS A CA 1
ATOM 819 C C . LYS A 1 103 ? 16.085 2.561 -22.211 1.00 77.62 103 LYS A C 1
ATOM 821 O O . LYS A 1 103 ? 15.744 2.155 -23.319 1.00 77.62 103 LYS A O 1
ATOM 826 N N . SER A 1 104 ? 16.195 1.761 -21.154 1.00 82.62 104 SER A N 1
ATOM 827 C CA . SER A 1 104 ? 15.885 0.331 -21.214 1.00 82.62 104 SER A CA 1
ATOM 828 C C . SER A 1 104 ? 14.400 0.071 -21.475 1.00 82.62 104 SER A C 1
ATOM 830 O O . SER A 1 104 ? 13.535 0.861 -21.076 1.00 82.62 104 SER A O 1
ATOM 832 N N . LEU A 1 105 ? 14.086 -1.048 -22.134 1.00 84.12 105 LEU A N 1
ATOM 833 C CA . LEU A 1 105 ? 12.716 -1.379 -22.513 1.00 84.12 105 LEU A CA 1
ATOM 834 C C . LEU A 1 105 ? 11.821 -1.547 -21.278 1.00 84.12 105 LEU A C 1
ATOM 836 O O . LEU A 1 105 ? 10.678 -1.092 -21.291 1.00 84.12 105 LEU A O 1
ATOM 840 N N . SER A 1 106 ? 12.335 -2.120 -20.183 1.00 85.94 106 SER A N 1
ATOM 841 C CA . SER A 1 106 ? 11.579 -2.226 -18.925 1.00 85.94 106 SER A CA 1
ATOM 842 C C . SER A 1 106 ? 11.231 -0.860 -18.333 1.00 85.94 106 SER A C 1
ATOM 844 O O . SER A 1 106 ? 10.098 -0.672 -17.885 1.00 85.94 106 SER A O 1
ATOM 846 N N . SER A 1 107 ? 12.149 0.112 -18.366 1.00 81.25 107 SER A N 1
ATOM 847 C CA . SER A 1 107 ? 11.874 1.476 -17.895 1.00 81.25 107 SER A CA 1
ATOM 848 C C . SER A 1 107 ? 10.787 2.139 -18.745 1.00 81.25 107 SER A C 1
ATOM 850 O O . SER A 1 107 ? 9.812 2.656 -18.198 1.00 81.25 107 SER A O 1
ATOM 852 N N . TRP A 1 108 ? 10.883 2.038 -20.076 1.00 83.62 108 TRP A N 1
ATOM 853 C CA . TRP A 1 108 ? 9.876 2.573 -20.998 1.00 83.62 108 TRP A CA 1
ATOM 854 C C . TRP A 1 108 ? 8.497 1.941 -20.799 1.00 83.62 108 TRP A C 1
ATOM 856 O O . TRP A 1 108 ? 7.517 2.663 -20.605 1.00 83.62 108 TRP A O 1
ATOM 866 N N . ILE A 1 109 ? 8.412 0.607 -20.789 1.00 84.81 109 ILE A N 1
ATOM 867 C CA . ILE A 1 109 ? 7.153 -0.118 -20.558 1.00 84.81 109 ILE A CA 1
ATOM 868 C C . ILE A 1 109 ? 6.532 0.307 -19.227 1.00 84.81 109 ILE A C 1
ATOM 870 O O . ILE A 1 109 ? 5.319 0.503 -19.154 1.00 84.81 109 ILE A O 1
ATOM 874 N N . THR A 1 110 ? 7.345 0.505 -18.187 1.00 83.19 110 THR A N 1
ATOM 875 C CA . THR A 1 110 ? 6.817 0.908 -16.882 1.00 83.19 110 THR A CA 1
ATOM 876 C C . THR A 1 110 ? 6.197 2.301 -16.927 1.00 83.19 110 THR A C 1
ATOM 878 O O . THR A 1 110 ? 5.072 2.472 -16.460 1.00 83.19 110 THR A O 1
ATOM 881 N N . VAL A 1 111 ? 6.877 3.288 -17.521 1.00 81.25 111 VAL A N 1
ATOM 882 C CA . VAL A 1 111 ? 6.320 4.645 -17.673 1.00 81.25 111 VAL A CA 1
ATOM 883 C C . VAL A 1 111 ? 4.965 4.595 -18.380 1.00 81.25 111 VAL A C 1
ATOM 885 O O . VAL A 1 111 ? 4.017 5.255 -17.954 1.00 81.25 111 VAL A O 1
ATOM 888 N N . TRP A 1 112 ? 4.856 3.800 -19.445 1.00 83.88 112 TRP A N 1
ATOM 889 C CA . TRP A 1 112 ? 3.624 3.669 -20.223 1.00 83.88 112 TRP A CA 1
ATOM 890 C C . TRP A 1 112 ? 2.502 2.969 -19.457 1.00 83.88 112 TRP A C 1
ATOM 892 O O . TRP A 1 112 ? 1.393 3.502 -19.393 1.00 83.88 112 TRP A O 1
ATOM 902 N N . LEU A 1 113 ? 2.781 1.821 -18.833 1.00 82.31 113 LEU A N 1
ATOM 903 C CA . LEU A 1 113 ? 1.804 1.115 -18.002 1.00 82.31 113 LEU A CA 1
ATOM 904 C C . LEU A 1 113 ? 1.313 2.003 -16.864 1.00 82.31 113 LEU A C 1
ATOM 906 O O . LEU A 1 113 ? 0.115 2.057 -16.599 1.00 82.31 113 LEU A O 1
ATOM 910 N N . PHE A 1 114 ? 2.216 2.746 -16.226 1.00 75.75 114 PHE A N 1
ATOM 911 C CA . PHE A 1 114 ? 1.832 3.623 -15.135 1.00 75.75 114 PHE A CA 1
ATOM 912 C C . PHE A 1 114 ? 0.988 4.808 -15.602 1.00 75.75 114 PHE A C 1
ATOM 914 O O . PHE A 1 114 ? -0.004 5.130 -14.953 1.00 75.75 114 PHE A O 1
ATOM 921 N N . LYS A 1 115 ? 1.311 5.418 -16.750 1.00 78.38 115 LYS A N 1
ATOM 922 C CA . LYS A 1 115 ? 0.441 6.430 -17.369 1.00 78.38 115 LYS A CA 1
ATOM 923 C C . LYS A 1 115 ? -0.958 5.868 -17.638 1.00 78.38 115 LYS A C 1
ATOM 925 O O . LYS A 1 115 ? -1.933 6.508 -17.263 1.00 78.38 115 LYS A O 1
ATOM 930 N N . GLY A 1 116 ? -1.062 4.664 -18.202 1.00 80.19 116 GLY A N 1
ATOM 931 C CA . GLY A 1 116 ? -2.352 4.011 -18.453 1.00 80.19 116 GLY A CA 1
ATOM 932 C C . GLY A 1 116 ? -3.148 3.732 -17.173 1.00 80.19 116 GLY A C 1
ATOM 933 O O . GLY A 1 116 ? -4.329 4.070 -17.090 1.00 80.19 116 GLY A O 1
ATOM 934 N N . ILE A 1 117 ? -2.496 3.181 -16.144 1.00 76.19 117 ILE A N 1
ATOM 935 C CA . ILE A 1 117 ? -3.108 2.946 -14.826 1.00 76.19 117 ILE A CA 1
ATOM 936 C C . ILE A 1 117 ? -3.578 4.266 -14.208 1.00 76.19 117 ILE A C 1
ATOM 938 O O . ILE A 1 117 ? -4.690 4.337 -13.693 1.00 76.19 117 ILE A O 1
ATOM 942 N N . ARG A 1 118 ? -2.762 5.324 -14.286 1.00 71.88 118 ARG A N 1
ATOM 943 C CA . ARG A 1 118 ? -3.112 6.659 -13.793 1.00 71.88 118 ARG A CA 1
ATOM 944 C C . ARG A 1 118 ? -4.378 7.187 -14.454 1.00 71.88 118 ARG A C 1
ATOM 946 O O . ARG A 1 118 ? -5.272 7.608 -13.731 1.00 71.88 118 ARG A O 1
ATOM 953 N N . GLU A 1 119 ? -4.460 7.175 -15.781 1.00 73.44 119 GLU A N 1
ATOM 954 C CA . GLU A 1 119 ? -5.646 7.676 -16.488 1.00 73.44 119 GLU A CA 1
ATOM 955 C C . GLU A 1 119 ? -6.891 6.837 -16.156 1.00 73.44 119 GLU A C 1
ATOM 957 O O . GLU A 1 119 ? -7.924 7.392 -15.791 1.00 73.44 119 GLU A O 1
ATOM 962 N N . THR A 1 120 ? -6.759 5.508 -16.107 1.00 70.81 120 THR A N 1
ATOM 963 C CA . THR A 1 120 ? -7.861 4.608 -15.713 1.00 70.81 120 THR A CA 1
ATOM 964 C C . THR A 1 120 ? -8.357 4.894 -14.288 1.00 70.81 120 THR A C 1
ATOM 966 O O . THR A 1 120 ? -9.555 4.882 -14.007 1.00 70.81 120 THR A O 1
ATOM 969 N N . LEU A 1 121 ? -7.442 5.168 -13.353 1.00 66.06 121 LEU A N 1
ATOM 970 C CA . LEU A 1 121 ? -7.799 5.470 -11.966 1.00 66.06 121 LEU A CA 1
ATOM 971 C C . LEU A 1 121 ? -8.387 6.872 -11.799 1.00 66.06 121 LEU A C 1
ATOM 973 O O . LEU A 1 121 ? -9.276 7.042 -10.964 1.00 66.06 121 LEU A O 1
ATOM 977 N N . LYS A 1 122 ? -7.952 7.859 -12.592 1.00 66.00 122 LYS A N 1
ATOM 978 C CA . LYS A 1 122 ? -8.609 9.174 -12.642 1.00 66.00 122 LYS A CA 1
ATOM 979 C C . LYS A 1 122 ? -10.063 9.038 -13.064 1.00 66.00 122 LYS A C 1
ATOM 981 O O . LYS A 1 122 ? -10.926 9.611 -12.406 1.00 66.00 122 LYS A O 1
ATOM 986 N N . GLU A 1 123 ? -10.324 8.265 -14.116 1.00 67.38 123 GLU A N 1
ATOM 987 C CA . GLU A 1 123 ? -11.680 8.002 -14.603 1.00 67.38 123 GLU A CA 1
ATOM 988 C C . GLU A 1 123 ? -12.536 7.296 -13.542 1.00 67.38 123 GLU A C 1
ATOM 990 O O . GLU A 1 123 ? -13.690 7.663 -13.333 1.00 67.38 123 GLU A O 1
ATOM 995 N N . ALA A 1 124 ? -11.966 6.324 -12.823 1.00 64.56 124 ALA A N 1
ATOM 996 C CA . ALA A 1 124 ? -12.695 5.547 -11.822 1.00 64.56 124 ALA A CA 1
ATOM 997 C C . ALA A 1 124 ? -12.920 6.277 -10.479 1.00 64.56 124 ALA A C 1
ATOM 999 O O . ALA A 1 124 ? -13.935 6.038 -9.821 1.00 64.56 124 ALA A O 1
ATOM 1000 N N . TYR A 1 125 ? -11.986 7.132 -10.039 1.00 59.53 125 TYR A N 1
ATOM 1001 C CA . TYR A 1 125 ? -11.972 7.686 -8.673 1.00 59.53 125 TYR A CA 1
ATOM 1002 C C . TYR A 1 125 ? -11.945 9.222 -8.576 1.00 59.53 125 TYR A C 1
ATOM 1004 O O . TYR A 1 125 ? -12.131 9.742 -7.474 1.00 59.53 125 TYR A O 1
ATOM 1012 N N . GLY A 1 126 ? -11.791 9.952 -9.688 1.00 52.12 126 GLY A N 1
ATOM 1013 C CA . GLY A 1 126 ? -12.009 11.403 -9.757 1.00 52.12 126 GLY A CA 1
ATOM 1014 C C . GLY A 1 126 ? -10.895 12.292 -9.187 1.00 52.12 126 GLY A C 1
ATOM 1015 O O . GLY A 1 126 ? -11.190 13.386 -8.712 1.00 52.12 126 GLY A O 1
ATOM 1016 N N . GLY A 1 127 ? -9.628 11.863 -9.220 1.00 54.97 127 GLY A N 1
ATOM 1017 C CA . GLY A 1 127 ? -8.497 12.672 -8.744 1.00 54.97 127 GLY A CA 1
ATOM 1018 C C . GLY A 1 127 ? -7.161 12.327 -9.404 1.00 54.97 127 GLY A C 1
ATOM 1019 O O . GLY A 1 127 ? -6.929 11.183 -9.793 1.00 54.97 127 GLY A O 1
ATOM 1020 N N . ASP A 1 128 ? -6.280 13.325 -9.535 1.00 55.69 128 ASP A N 1
ATOM 1021 C CA . ASP A 1 128 ? -4.913 13.158 -10.038 1.00 55.69 128 ASP A CA 1
ATOM 1022 C C . ASP A 1 128 ? -4.047 12.414 -9.003 1.00 55.69 128 ASP A C 1
ATOM 1024 O O . ASP A 1 128 ? -3.840 12.929 -7.901 1.00 55.69 128 ASP A O 1
ATOM 1028 N N . PR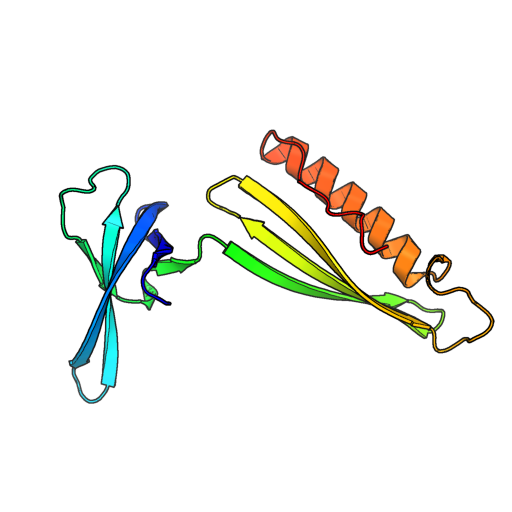O A 1 129 ? -3.501 11.226 -9.315 1.00 54.78 129 PRO A N 1
ATOM 1029 C CA . PRO A 1 129 ? -2.596 10.552 -8.396 1.00 54.78 129 PRO A CA 1
ATOM 1030 C C . PRO A 1 129 ? -1.274 11.305 -8.239 1.00 54.78 129 PRO A C 1
ATOM 1032 O O . PRO A 1 129 ? -0.728 11.844 -9.206 1.00 54.78 129 PRO A O 1
ATOM 1035 N N . ILE A 1 130 ? -0.746 11.315 -7.013 1.00 55.91 130 ILE A N 1
ATOM 1036 C CA . ILE A 1 130 ? 0.505 11.996 -6.667 1.00 55.91 130 ILE A CA 1
ATOM 1037 C C . ILE A 1 130 ? 1.671 11.110 -7.110 1.00 55.91 130 ILE A C 1
ATOM 1039 O O . ILE A 1 130 ? 1.895 10.029 -6.562 1.00 55.91 130 ILE A O 1
ATOM 1043 N N . ILE A 1 131 ? 2.425 11.577 -8.104 1.00 51.56 131 ILE A N 1
ATOM 1044 C CA . ILE A 1 131 ? 3.639 10.914 -8.582 1.00 51.56 131 ILE A CA 1
ATOM 1045 C C . ILE A 1 131 ? 4.842 11.643 -8.001 1.00 51.56 131 ILE A C 1
ATOM 1047 O O . ILE A 1 131 ? 5.040 12.825 -8.281 1.00 51.56 131 ILE A O 1
ATOM 1051 N N . ASN A 1 132 ? 5.661 10.938 -7.223 1.00 48.97 132 ASN A N 1
ATOM 1052 C CA . ASN A 1 132 ? 6.927 11.493 -6.775 1.00 48.97 132 ASN A CA 1
ATOM 1053 C C . ASN A 1 132 ? 7.998 11.217 -7.841 1.00 48.97 132 ASN A C 1
ATOM 1055 O O . ASN A 1 132 ? 8.569 10.130 -7.905 1.00 48.97 132 ASN A O 1
ATOM 1059 N N . ASN A 1 133 ? 8.203 12.189 -8.734 1.00 45.09 133 ASN A N 1
ATOM 1060 C CA . ASN A 1 133 ? 9.126 12.070 -9.866 1.00 45.09 133 ASN A CA 1
ATOM 1061 C C . ASN A 1 133 ? 10.596 12.302 -9.485 1.00 45.09 133 ASN A C 1
ATOM 1063 O O . ASN A 1 133 ? 11.465 12.114 -10.328 1.00 45.09 133 ASN A O 1
ATOM 1067 N N . GLU A 1 134 ? 10.897 12.684 -8.242 1.00 38.53 134 GLU A N 1
ATOM 1068 C CA . GLU A 1 134 ? 12.254 13.063 -7.812 1.00 38.53 134 GLU A CA 1
ATOM 1069 C C . GLU A 1 134 ? 13.275 11.905 -7.808 1.00 38.53 134 GLU A C 1
ATOM 1071 O O . GLU A 1 134 ? 14.434 12.111 -7.462 1.00 38.53 134 GLU A O 1
ATOM 1076 N N . LYS A 1 135 ? 12.867 10.685 -8.184 1.00 42.44 135 LYS A N 1
ATOM 1077 C CA . LYS A 1 135 ? 13.710 9.477 -8.167 1.00 42.44 135 LYS A CA 1
ATOM 1078 C C . LYS A 1 135 ? 13.881 8.773 -9.523 1.00 42.44 135 LYS A C 1
ATOM 1080 O O . LYS A 1 135 ? 14.366 7.645 -9.528 1.00 42.44 135 LYS A O 1
ATOM 1085 N N . TRP A 1 136 ? 13.467 9.386 -10.633 1.00 38.66 136 TRP A N 1
ATOM 1086 C CA . TRP A 1 136 ? 13.681 8.829 -11.980 1.00 38.66 136 TRP A CA 1
ATOM 1087 C C . TRP A 1 136 ? 15.063 9.168 -12.534 1.00 38.66 136 TRP A C 1
ATOM 1089 O O . TRP A 1 136 ? 15.484 10.336 -12.377 1.00 38.66 136 TRP A O 1
#

Sequence (136 aa):
MKKGTRVRVLRTNEIGTIADKQFIRKGGETKIYCRVKLDKNPKQDTWYFADQLIDTIVKAEVSIKASDSSTSTFSVIFDTDNKNISMEHIRSISENKNIPTDKSLSSWITVWLFKGIRETLKEAYGGDPIINNEKW